Protein AF-A0A2D7MRM9-F1 (afdb_monomer)

Secondary structure (DSSP, 8-state):
-PPP---HHHHHHHHHTT--HHHHHHHHT--HHHHHHHHHHHHHTT---------S---------------------------SEEEEETTEEEEESS--SEEEE-SS-EEEE-

Foldseek 3Di:
DDDDPDPLVVLLVCVQVVDDLVVSCVVRVHDSVVSVVSVVVCVVVVVDDPPPPPPDPPPDDDDDDDDDDDDDDDDDDDPCLPQPDWDADPNDIDGHSDDWPDWDDDPPDTDTHD

Radius of gyration: 24.0 Å; Cα contacts (8 Å, |Δi|>4): 75; chains: 1; bounding box: 58×42×47 Å

Solvent-accessible surface area (backbone atoms only — not comparable to full-atom values): 7792 Å² total; per-residue (Å²): 135,84,81,79,86,69,67,64,66,63,58,48,53,45,54,74,73,65,56,50,53,64,58,52,16,65,76,66,75,45,57,47,67,58,48,49,53,50,52,54,52,37,44,75,69,64,78,47,80,76,78,75,78,74,88,56,87,74,81,76,74,89,68,92,77,82,87,79,88,87,84,90,84,90,78,85,90,67,84,77,74,75,52,76,36,77,45,77,56,98,85,46,81,47,73,29,78,62,79,60,74,44,81,46,80,57,97,91,48,77,49,75,41,110

pLDDT: mean 73.48, std 18.52, range [37.47, 95.06]

Structure (mmCIF, N/CA/C/O backbone):
data_AF-A0A2D7MRM9-F1
#
_entry.id   AF-A0A2D7MRM9-F1
#
loop_
_atom_site.group_PDB
_atom_site.id
_atom_site.type_symbol
_atom_site.label_atom_id
_atom_site.label_alt_id
_atom_site.label_comp_id
_atom_site.label_asym_id
_atom_site.label_entity_id
_atom_site.label_seq_id
_atom_site.pdbx_PDB_ins_code
_atom_site.Cartn_x
_atom_site.Cartn_y
_atom_site.Cartn_z
_atom_site.occupancy
_atom_site.B_iso_or_equiv
_atom_site.auth_seq_id
_atom_site.auth_comp_id
_atom_site.auth_asym_id
_atom_site.auth_atom_id
_atom_site.pdbx_PDB_model_num
ATOM 1 N N . MET A 1 1 ? 29.046 -14.396 -20.356 1.00 40.06 1 MET A N 1
ATOM 2 C CA . MET A 1 1 ? 27.753 -13.818 -20.796 1.00 40.06 1 MET A CA 1
ATOM 3 C C . MET A 1 1 ? 27.889 -12.305 -20.908 1.00 40.06 1 MET A C 1
ATOM 5 O O . MET A 1 1 ? 28.136 -11.655 -19.899 1.00 40.06 1 MET A O 1
ATOM 9 N N . GLY A 1 2 ? 27.786 -11.749 -22.119 1.00 51.91 2 GLY A N 1
ATOM 10 C CA . GLY A 1 2 ? 27.841 -10.300 -22.341 1.00 51.91 2 GLY A CA 1
ATOM 11 C C . GLY A 1 2 ? 26.571 -9.6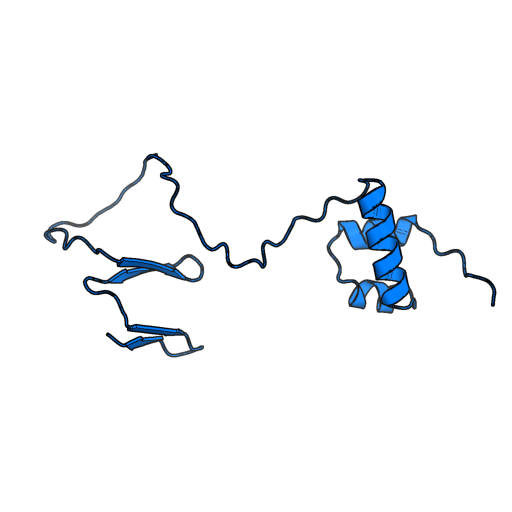09 -21.840 1.00 51.91 2 GLY A C 1
ATOM 12 O O . GLY A 1 2 ? 25.462 -10.086 -22.083 1.00 51.91 2 GLY A O 1
ATOM 13 N N . ARG A 1 3 ? 26.717 -8.495 -21.116 1.00 51.53 3 ARG A N 1
ATOM 14 C CA . ARG A 1 3 ? 25.574 -7.683 -20.678 1.00 51.53 3 ARG A CA 1
ATOM 15 C C . ARG A 1 3 ? 25.003 -6.958 -21.895 1.00 51.53 3 ARG A C 1
ATOM 17 O O . ARG A 1 3 ? 25.694 -6.134 -22.485 1.00 51.53 3 ARG A O 1
ATOM 24 N N . LYS A 1 4 ? 23.750 -7.245 -22.265 1.00 57.59 4 LYS A N 1
ATOM 25 C CA . LYS A 1 4 ? 23.033 -6.450 -23.272 1.00 57.59 4 LYS A CA 1
ATOM 26 C C . LYS A 1 4 ? 22.958 -5.004 -22.773 1.00 57.59 4 LYS A C 1
ATOM 28 O O . LYS A 1 4 ? 22.449 -4.759 -21.679 1.00 57.59 4 LYS A O 1
ATOM 33 N N . ALA A 1 5 ? 23.493 -4.068 -23.553 1.00 57.06 5 ALA A N 1
ATOM 34 C CA . ALA A 1 5 ? 23.395 -2.645 -23.269 1.00 57.06 5 ALA A CA 1
ATOM 35 C C . ALA A 1 5 ? 21.936 -2.219 -23.465 1.00 57.06 5 ALA A C 1
ATOM 37 O O . ALA A 1 5 ? 21.454 -2.053 -24.582 1.00 57.06 5 ALA A O 1
ATOM 38 N N . ILE A 1 6 ? 21.201 -2.124 -22.363 1.00 62.88 6 ILE A N 1
ATOM 39 C CA . ILE A 1 6 ? 19.827 -1.635 -22.376 1.00 62.88 6 ILE A CA 1
ATOM 40 C C . ILE A 1 6 ? 19.889 -0.116 -22.538 1.00 62.88 6 ILE A C 1
ATOM 42 O O . ILE A 1 6 ? 20.675 0.554 -21.867 1.00 62.88 6 ILE A O 1
ATOM 46 N N . SER A 1 7 ? 19.045 0.434 -23.413 1.00 68.25 7 SER A N 1
ATOM 47 C CA . SER A 1 7 ? 18.858 1.881 -23.525 1.00 68.25 7 SER A CA 1
ATOM 48 C C . SER A 1 7 ? 18.345 2.432 -22.189 1.00 68.25 7 SER A C 1
ATOM 50 O O . SER A 1 7 ? 17.162 2.321 -21.853 1.00 68.25 7 SER A O 1
ATOM 52 N N . ASN A 1 8 ? 19.258 3.022 -21.412 1.00 68.38 8 ASN A N 1
ATOM 53 C CA . ASN A 1 8 ? 18.984 3.611 -20.098 1.00 68.38 8 ASN A CA 1
ATOM 54 C C . ASN A 1 8 ? 17.862 4.665 -20.156 1.00 68.38 8 ASN A C 1
ATOM 56 O O . ASN A 1 8 ? 17.148 4.865 -19.175 1.00 68.38 8 ASN A O 1
ATOM 60 N N . TYR A 1 9 ? 17.685 5.306 -21.316 1.00 73.31 9 TYR A N 1
ATOM 61 C CA . TYR A 1 9 ? 16.679 6.338 -21.547 1.00 73.31 9 TYR A CA 1
ATOM 62 C C . TYR A 1 9 ? 15.247 5.797 -21.431 1.00 73.31 9 TYR A C 1
ATOM 64 O O . TYR A 1 9 ? 14.427 6.361 -20.709 1.00 73.31 9 TYR A O 1
ATOM 72 N N . LYS A 1 10 ? 14.962 4.649 -22.063 1.00 81.00 10 LYS A N 1
ATOM 73 C CA . LYS A 1 10 ? 13.616 4.051 -22.058 1.00 81.00 10 LYS A CA 1
ATOM 74 C C . LYS A 1 10 ? 13.223 3.551 -20.667 1.00 81.00 10 LYS A C 1
ATOM 76 O O . LYS A 1 10 ? 12.087 3.722 -20.241 1.00 81.00 10 LYS A O 1
ATOM 81 N N . LEU A 1 11 ? 14.181 2.985 -19.932 1.00 81.75 11 LEU A N 1
ATOM 82 C CA . LEU A 1 11 ? 13.969 2.537 -18.556 1.00 81.75 11 LEU A CA 1
ATOM 83 C C . LEU A 1 11 ? 13.676 3.711 -17.610 1.00 81.75 11 LEU A C 1
ATOM 85 O O . LEU A 1 11 ? 12.800 3.614 -16.753 1.00 81.75 11 LEU A O 1
ATOM 89 N N . LYS A 1 12 ? 14.398 4.825 -17.780 1.00 81.00 12 LYS A N 1
ATOM 90 C CA . LYS A 1 12 ? 14.200 6.043 -16.991 1.00 81.00 12 LYS A CA 1
ATOM 91 C C . LYS A 1 12 ? 12.804 6.630 -17.207 1.00 81.00 12 LYS A C 1
ATOM 93 O O . LYS A 1 12 ? 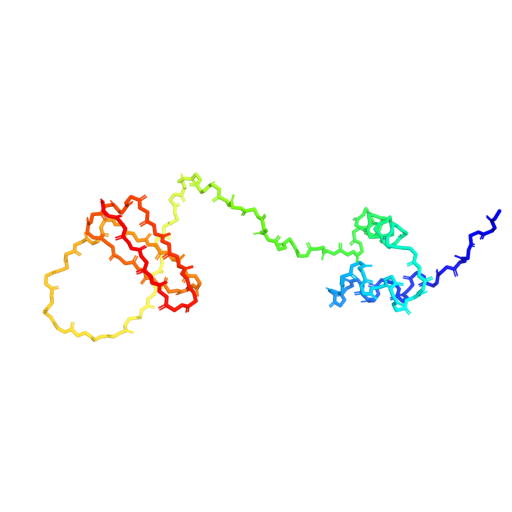12.141 6.906 -16.214 1.00 81.00 12 LYS A O 1
ATOM 98 N N . ALA A 1 13 ? 12.348 6.730 -18.459 1.00 84.62 13 ALA A N 1
ATOM 99 C CA . ALA A 1 13 ? 11.010 7.226 -18.797 1.00 84.62 13 ALA A CA 1
ATOM 100 C C . ALA A 1 13 ? 9.895 6.410 -18.114 1.00 84.62 13 ALA A C 1
ATOM 102 O O . ALA A 1 13 ? 9.039 6.965 -17.427 1.00 84.62 13 ALA A O 1
ATOM 103 N N . LEU A 1 14 ? 9.970 5.077 -18.193 1.00 85.12 14 LEU A N 1
ATOM 104 C CA . LEU A 1 14 ? 8.981 4.190 -17.568 1.00 85.12 14 LEU A CA 1
ATOM 105 C C . LEU A 1 14 ? 8.983 4.287 -16.030 1.00 85.12 14 LEU A C 1
ATOM 107 O O . LEU A 1 14 ? 7.937 4.158 -15.396 1.00 85.12 14 LEU A O 1
ATOM 111 N N . LEU A 1 15 ? 10.149 4.526 -15.418 1.00 84.38 15 LEU A N 1
ATOM 112 C CA . LEU A 1 15 ? 10.264 4.737 -13.972 1.00 84.38 15 LEU A CA 1
ATOM 113 C C . LEU A 1 15 ? 9.696 6.092 -13.531 1.00 84.38 15 LEU A C 1
ATOM 115 O O . LEU A 1 15 ? 9.119 6.170 -12.447 1.00 84.38 15 LEU A O 1
ATOM 119 N N . THR A 1 16 ? 9.847 7.143 -14.342 1.00 83.44 16 THR A N 1
ATOM 120 C CA . THR A 1 16 ? 9.241 8.460 -14.078 1.00 83.44 16 THR A CA 1
ATOM 121 C C . THR A 1 16 ? 7.729 8.460 -14.288 1.00 83.44 16 THR A C 1
ATOM 123 O O . THR A 1 16 ? 7.026 9.121 -13.533 1.00 83.44 16 THR A O 1
ATOM 126 N N . GLU A 1 17 ? 7.220 7.656 -15.227 1.00 84.31 17 GLU A N 1
ATOM 127 C CA . GLU A 1 17 ? 5.780 7.408 -15.432 1.00 84.31 17 GLU A CA 1
ATOM 128 C C . GLU A 1 17 ? 5.120 6.655 -14.260 1.00 84.31 17 GLU A C 1
ATOM 130 O O . GLU A 1 17 ? 3.899 6.535 -14.207 1.00 84.31 17 GLU A O 1
ATOM 135 N N . GLY A 1 18 ? 5.905 6.134 -13.309 1.00 82.44 18 GLY A N 1
ATOM 136 C CA . GLY A 1 18 ? 5.392 5.454 -12.119 1.00 82.44 18 GLY A CA 1
ATOM 137 C C . GLY A 1 18 ? 5.057 3.972 -12.312 1.00 82.44 18 GLY A C 1
ATOM 138 O O . GLY A 1 18 ? 4.453 3.378 -11.417 1.00 82.44 18 GLY A O 1
ATOM 139 N N . LYS A 1 19 ? 5.473 3.356 -13.428 1.00 85.50 19 LYS A N 1
ATOM 140 C CA . LYS A 1 19 ? 5.259 1.923 -13.687 1.00 85.50 19 LYS A CA 1
ATOM 141 C C . LYS A 1 19 ? 5.997 1.045 -12.685 1.00 85.50 19 LYS A C 1
ATOM 143 O O . LYS A 1 19 ? 7.075 1.384 -12.181 1.00 85.50 19 LYS A O 1
ATOM 148 N N . THR A 1 20 ? 5.418 -0.114 -12.389 1.00 86.31 20 THR A N 1
ATOM 149 C CA . THR A 1 20 ? 6.008 -1.043 -11.423 1.00 86.31 20 THR A CA 1
ATOM 150 C C . THR A 1 20 ? 7.212 -1.771 -12.019 1.00 86.31 20 THR A C 1
ATOM 152 O O . THR A 1 20 ? 7.307 -2.001 -13.224 1.00 86.31 20 THR A O 1
ATOM 155 N N . SER A 1 21 ? 8.149 -2.208 -11.169 1.00 84.25 21 SER A N 1
ATOM 156 C CA . SER A 1 21 ? 9.321 -2.972 -11.629 1.00 84.25 21 SER A CA 1
ATOM 157 C C . SER A 1 21 ? 8.941 -4.252 -12.386 1.00 84.25 21 SER A C 1
ATOM 159 O O . SER A 1 21 ? 9.725 -4.724 -13.205 1.00 84.25 21 SER A O 1
ATOM 161 N N . LYS A 1 22 ? 7.752 -4.810 -12.113 1.00 86.69 22 LYS A N 1
ATOM 162 C CA . LYS A 1 22 ? 7.215 -5.995 -12.790 1.00 86.69 22 LYS A CA 1
ATOM 163 C C . LYS A 1 22 ? 6.741 -5.660 -14.207 1.00 86.69 22 LYS A C 1
ATOM 165 O O . LYS A 1 22 ? 7.120 -6.360 -15.134 1.00 86.69 22 LYS A O 1
ATOM 170 N N . GLU A 1 23 ? 5.997 -4.571 -14.380 1.00 87.06 23 GLU A N 1
ATOM 171 C CA . GLU A 1 23 ? 5.547 -4.08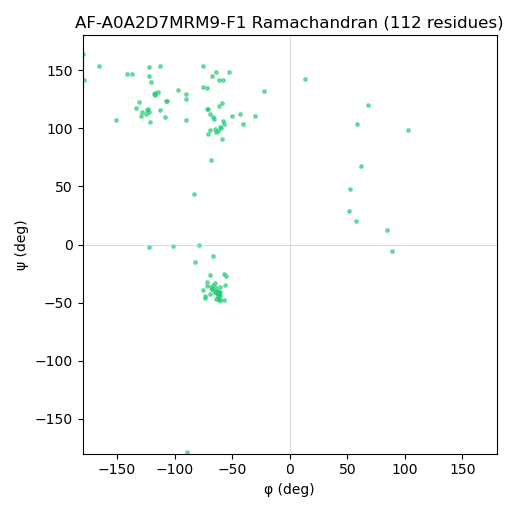9 -15.699 1.00 87.06 23 GLU A CA 1
ATOM 172 C C . GLU A 1 23 ? 6.717 -3.688 -16.600 1.00 87.06 23 GLU A C 1
ATOM 174 O O . GLU A 1 23 ? 6.735 -3.964 -17.795 1.00 87.06 23 GLU A O 1
ATOM 179 N N . ILE A 1 24 ? 7.731 -3.041 -16.029 1.00 87.19 24 ILE A N 1
ATOM 180 C CA . ILE A 1 24 ? 8.913 -2.624 -16.787 1.00 87.19 24 ILE A CA 1
ATOM 181 C C . ILE A 1 24 ? 9.722 -3.846 -17.242 1.00 87.19 24 ILE A C 1
ATOM 183 O O . ILE A 1 24 ? 10.234 -3.873 -18.362 1.00 87.19 24 ILE A O 1
ATOM 187 N N . ALA A 1 25 ? 9.820 -4.863 -16.384 1.00 87.19 25 ALA A N 1
ATOM 188 C CA . ALA A 1 25 ? 10.493 -6.116 -16.696 1.00 87.19 25 ALA A CA 1
ATOM 189 C C . ALA A 1 25 ? 9.818 -6.858 -17.859 1.00 87.19 25 ALA A C 1
ATOM 191 O O . ALA A 1 25 ? 10.518 -7.324 -18.760 1.00 87.19 25 ALA A O 1
ATOM 192 N N . THR A 1 26 ? 8.481 -6.914 -17.882 1.00 87.44 26 THR A N 1
ATOM 193 C CA . THR A 1 26 ? 7.728 -7.550 -18.976 1.00 87.44 26 THR A CA 1
ATOM 194 C C . THR A 1 26 ? 7.823 -6.753 -20.276 1.00 87.44 26 THR A C 1
ATOM 196 O O . THR A 1 26 ? 8.066 -7.336 -21.325 1.00 87.44 26 THR A O 1
ATOM 199 N N . LEU A 1 27 ? 7.718 -5.421 -20.221 1.00 87.06 27 LEU A N 1
ATOM 200 C CA . LEU A 1 27 ? 7.796 -4.551 -21.404 1.00 87.06 27 LEU A CA 1
ATOM 201 C C . LEU A 1 27 ? 9.156 -4.592 -22.107 1.00 87.06 2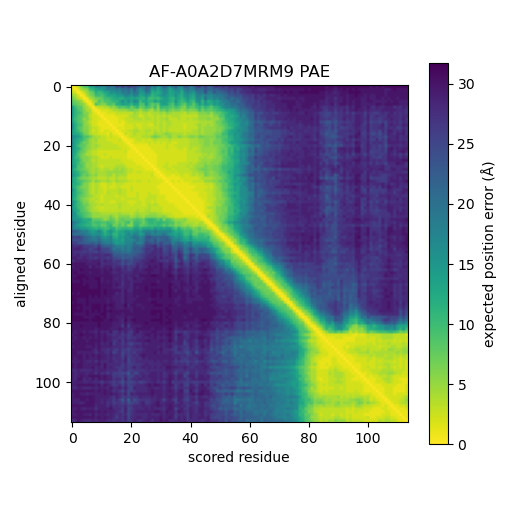7 LEU A C 1
ATOM 203 O O . LEU A 1 27 ? 9.232 -4.474 -23.329 1.00 87.06 27 LEU A O 1
ATOM 207 N N . LEU A 1 28 ? 10.238 -4.690 -21.336 1.00 84.38 28 LEU A N 1
ATOM 208 C CA . LEU A 1 28 ? 11.597 -4.641 -21.872 1.00 84.38 28 LEU A CA 1
ATOM 209 C C . LEU A 1 28 ? 12.247 -6.024 -21.999 1.00 84.38 28 LEU A C 1
ATOM 211 O O . LEU A 1 28 ? 13.376 -6.099 -22.477 1.00 84.38 28 LEU A O 1
ATOM 215 N N . ASN A 1 29 ? 11.554 -7.099 -21.602 1.00 85.81 29 ASN A N 1
ATOM 216 C CA . ASN A 1 29 ? 12.089 -8.463 -21.526 1.00 85.81 29 ASN A CA 1
ATOM 217 C C . ASN A 1 29 ? 13.397 -8.539 -20.714 1.00 85.81 29 ASN A C 1
ATOM 219 O O . ASN A 1 29 ? 14.398 -9.117 -21.142 1.00 85.81 29 ASN A O 1
ATOM 223 N N . ILE A 1 30 ? 13.402 -7.913 -19.535 1.00 85.56 30 ILE A N 1
ATOM 224 C CA . ILE A 1 30 ? 14.556 -7.837 -18.628 1.00 85.56 30 ILE A CA 1
ATOM 225 C C . ILE A 1 30 ? 14.165 -8.424 -17.270 1.00 85.56 30 ILE A C 1
ATOM 227 O O . ILE A 1 30 ? 13.006 -8.373 -16.871 1.00 85.56 30 ILE A O 1
ATOM 231 N N . SER A 1 31 ? 15.135 -8.948 -16.515 1.00 87.44 31 SER A N 1
ATOM 232 C CA . SER A 1 31 ? 14.870 -9.410 -15.151 1.00 87.44 31 SER A CA 1
ATOM 233 C C . SER A 1 31 ? 14.389 -8.272 -14.237 1.00 87.44 31 SER A C 1
ATOM 235 O O . SER A 1 31 ? 14.907 -7.150 -14.261 1.00 87.44 31 SER A O 1
ATOM 237 N N . THR A 1 32 ? 13.438 -8.580 -13.357 1.00 87.69 32 THR A N 1
ATOM 238 C CA . THR A 1 32 ? 12.956 -7.653 -12.319 1.00 87.69 32 THR A CA 1
ATOM 239 C C . THR A 1 32 ? 14.095 -7.154 -11.423 1.00 87.69 32 THR A C 1
ATOM 241 O O . THR A 1 32 ? 14.119 -5.982 -11.040 1.00 87.69 32 THR A O 1
ATOM 244 N N . GLY A 1 33 ? 15.083 -8.012 -11.147 1.00 87.31 33 GLY A N 1
ATOM 245 C CA . GLY A 1 33 ? 16.291 -7.668 -10.396 1.00 87.31 33 GLY A CA 1
ATOM 246 C C . GLY A 1 33 ? 17.141 -6.605 -11.094 1.00 87.31 33 GLY A C 1
ATOM 247 O O . GLY A 1 33 ? 17.580 -5.648 -10.458 1.00 87.31 33 GLY A O 1
ATOM 248 N N . SER A 1 34 ? 17.308 -6.699 -12.416 1.00 86.19 34 SER A N 1
ATOM 249 C CA . SER A 1 34 ? 18.008 -5.670 -13.192 1.00 86.19 34 SER A CA 1
ATOM 250 C C . SER A 1 34 ? 17.279 -4.326 -13.121 1.00 86.19 34 SER A C 1
ATOM 252 O O . SER A 1 34 ? 17.923 -3.308 -12.873 1.00 86.19 34 SER A O 1
ATOM 254 N N . VAL A 1 35 ? 15.947 -4.309 -13.253 1.00 88.00 35 VAL A N 1
ATOM 255 C CA . VAL A 1 35 ? 15.141 -3.079 -13.111 1.00 88.00 35 VAL A CA 1
ATOM 256 C C . VAL A 1 35 ? 15.302 -2.470 -11.712 1.00 88.00 35 VAL A C 1
ATOM 258 O O . VAL A 1 35 ? 15.469 -1.257 -11.577 1.00 88.00 35 VAL A O 1
ATOM 261 N N . SER A 1 36 ? 15.321 -3.304 -10.666 1.00 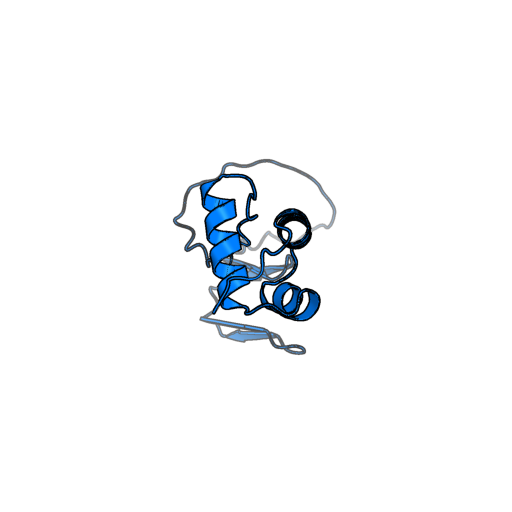87.50 36 SER A N 1
ATOM 262 C CA . SER A 1 36 ? 15.548 -2.868 -9.281 1.00 87.50 36 SER A CA 1
ATOM 263 C C . SER A 1 36 ? 16.925 -2.220 -9.088 1.00 87.50 36 SER A C 1
ATOM 265 O O . SER A 1 36 ? 17.023 -1.111 -8.554 1.00 87.50 36 SER A O 1
ATOM 267 N N . ASN A 1 37 ? 17.980 -2.860 -9.599 1.00 88.75 37 ASN A N 1
ATOM 268 C CA . ASN A 1 37 ? 19.349 -2.343 -9.534 1.00 88.75 37 ASN A CA 1
ATOM 269 C C . ASN A 1 37 ? 19.481 -0.999 -10.261 1.00 88.75 37 ASN A C 1
ATOM 271 O O . ASN A 1 37 ? 20.079 -0.058 -9.739 1.00 88.75 37 ASN A O 1
ATOM 275 N N . TYR A 1 38 ? 18.860 -0.872 -11.434 1.00 86.88 38 TYR A N 1
ATOM 276 C CA . TYR A 1 38 ? 18.826 0.387 -12.174 1.00 86.88 38 TYR A CA 1
ATOM 277 C C . TYR A 1 38 ? 18.058 1.488 -11.443 1.00 86.88 38 TYR A C 1
ATOM 279 O O . TYR A 1 38 ? 18.507 2.632 -11.395 1.00 86.88 38 TYR A O 1
ATOM 287 N N . ARG A 1 39 ? 16.926 1.159 -10.819 1.00 85.38 39 ARG A N 1
ATOM 288 C CA . ARG A 1 39 ? 16.178 2.111 -9.993 1.00 85.38 39 ARG A CA 1
ATOM 289 C C . ARG A 1 39 ? 17.017 2.599 -8.809 1.00 85.38 39 ARG A C 1
ATOM 291 O O . ARG A 1 39 ? 16.994 3.787 -8.499 1.00 85.38 39 ARG A O 1
ATOM 298 N N . ALA A 1 40 ? 17.775 1.717 -8.157 1.00 86.44 40 ALA A N 1
ATOM 299 C CA . ALA A 1 40 ? 18.703 2.102 -7.093 1.00 86.44 40 ALA A CA 1
ATOM 300 C C . ALA A 1 40 ? 19.823 3.023 -7.614 1.00 86.44 40 ALA A C 1
ATOM 302 O O . ALA A 1 40 ? 20.129 4.041 -6.990 1.00 86.44 40 ALA A O 1
ATOM 303 N N . TYR A 1 41 ? 20.376 2.719 -8.790 1.00 86.00 41 TYR A N 1
ATOM 304 C CA . TYR A 1 41 ? 21.384 3.547 -9.453 1.00 86.00 41 TYR A CA 1
ATOM 305 C C . TYR A 1 41 ? 20.870 4.960 -9.780 1.00 86.00 41 TYR A C 1
ATOM 307 O O . TYR A 1 41 ? 21.518 5.950 -9.438 1.00 86.00 41 TYR A O 1
ATOM 315 N N . LEU A 1 42 ? 19.676 5.074 -10.369 1.00 84.25 42 LEU A N 1
ATOM 316 C CA . LEU A 1 42 ? 19.064 6.363 -10.715 1.00 84.25 42 LEU A CA 1
ATOM 317 C C . LEU A 1 42 ? 18.687 7.187 -9.472 1.00 84.25 42 LEU A C 1
ATOM 319 O O . LEU A 1 42 ? 18.846 8.407 -9.472 1.00 84.25 42 LEU A O 1
ATOM 323 N N . LYS A 1 43 ? 18.259 6.531 -8.381 1.00 83.12 43 LYS A N 1
ATOM 324 C CA . LYS A 1 43 ? 18.056 7.188 -7.076 1.00 83.12 43 LYS A CA 1
ATOM 325 C C . LYS A 1 43 ? 19.349 7.789 -6.533 1.00 83.12 43 LYS A C 1
ATOM 327 O O . LYS A 1 43 ? 19.339 8.926 -6.073 1.00 83.12 43 LYS A O 1
ATOM 332 N N . LYS A 1 44 ? 20.465 7.050 -6.607 1.00 84.31 44 LYS A N 1
ATOM 333 C CA . LYS A 1 44 ? 21.784 7.534 -6.163 1.00 84.31 44 LYS A CA 1
ATOM 334 C C . LYS A 1 44 ? 22.218 8.778 -6.943 1.00 84.31 44 LYS A C 1
ATOM 336 O O . LYS A 1 44 ? 22.787 9.691 -6.357 1.00 84.31 44 LYS A O 1
ATOM 341 N N . LYS A 1 45 ? 21.899 8.837 -8.238 1.00 82.81 45 LYS A N 1
ATOM 342 C CA . LYS A 1 45 ? 22.156 9.997 -9.104 1.00 82.81 45 LYS A CA 1
ATOM 343 C C . LYS A 1 45 ? 21.162 11.156 -8.949 1.00 82.81 45 LYS A C 1
ATOM 345 O O . LYS A 1 45 ? 21.322 12.163 -9.624 1.00 82.81 45 LYS A O 1
ATOM 350 N N . ARG A 1 46 ? 20.153 11.038 -8.074 1.00 75.81 46 ARG A N 1
ATOM 351 C CA . ARG A 1 46 ? 19.065 12.023 -7.889 1.00 75.81 46 ARG A CA 1
ATOM 352 C C . ARG A 1 46 ? 18.263 12.325 -9.166 1.00 75.81 46 ARG A C 1
ATOM 354 O O . ARG A 1 46 ? 17.567 13.327 -9.232 1.00 75.81 46 ARG A O 1
ATOM 361 N N . GLU A 1 47 ? 18.314 11.437 -10.158 1.00 74.31 47 GLU A N 1
ATOM 362 C CA . GLU A 1 47 ? 17.612 11.604 -11.439 1.00 74.31 47 GLU A CA 1
ATOM 363 C C . GLU A 1 47 ? 16.142 11.176 -11.381 1.00 74.31 47 GLU A C 1
ATOM 365 O O . GLU A 1 47 ? 15.371 11.484 -12.287 1.00 74.31 47 GLU A O 1
ATOM 370 N N . ILE A 1 48 ? 15.763 10.440 -10.335 1.00 69.56 48 ILE A N 1
ATOM 371 C CA . ILE A 1 48 ? 14.381 10.068 -10.050 1.00 69.56 48 ILE A CA 1
ATOM 372 C C . ILE A 1 48 ? 14.070 10.386 -8.591 1.00 69.56 48 ILE A C 1
ATOM 374 O O . ILE A 1 48 ? 14.715 9.883 -7.666 1.00 69.56 48 ILE A O 1
ATOM 378 N N . THR A 1 49 ? 13.051 11.206 -8.371 1.00 64.06 49 THR A N 1
ATOM 379 C CA . THR A 1 49 ? 12.443 11.387 -7.059 1.00 64.06 49 THR A CA 1
ATOM 380 C C . THR A 1 49 ? 11.328 10.362 -6.948 1.00 64.06 49 THR A C 1
ATOM 382 O O . THR A 1 49 ? 10.291 10.443 -7.597 1.00 64.06 49 THR A O 1
ATOM 385 N N . THR A 1 50 ? 11.531 9.321 -6.144 1.00 61.12 50 THR A N 1
ATOM 386 C CA . THR A 1 50 ? 10.377 8.509 -5.766 1.00 61.12 50 THR A CA 1
ATOM 387 C C . THR A 1 50 ? 9.523 9.362 -4.849 1.00 61.12 50 THR A C 1
ATOM 389 O O . THR A 1 50 ? 9.959 9.615 -3.723 1.00 61.12 50 THR A O 1
ATOM 392 N N . LEU A 1 51 ? 8.324 9.764 -5.294 1.00 54.62 51 LEU A N 1
ATOM 393 C CA . LEU A 1 51 ? 7.257 10.098 -4.356 1.00 54.62 51 LEU A CA 1
ATOM 394 C C . LEU A 1 51 ? 7.190 8.915 -3.392 1.00 54.62 51 LEU A C 1
ATOM 396 O O . LEU A 1 51 ? 6.886 7.785 -3.790 1.00 54.62 51 LEU A O 1
ATOM 400 N N . LYS A 1 52 ? 7.586 9.136 -2.137 1.00 53.19 52 LYS A N 1
ATOM 401 C CA . LYS A 1 52 ? 7.341 8.157 -1.089 1.00 53.19 52 LYS A CA 1
ATOM 402 C C . LYS A 1 52 ? 5.822 8.066 -1.004 1.00 53.19 52 LYS A C 1
ATOM 404 O O . LYS A 1 52 ? 5.211 8.902 -0.355 1.00 53.19 52 LYS A O 1
ATOM 409 N N . LYS A 1 53 ? 5.210 7.064 -1.646 1.00 51.12 53 LYS A N 1
ATOM 410 C CA . LYS A 1 53 ? 3.938 6.544 -1.149 1.00 51.12 53 LYS A CA 1
ATOM 411 C C . LYS A 1 53 ? 4.246 6.120 0.276 1.00 51.12 53 LYS A C 1
ATOM 413 O O . LYS A 1 53 ? 4.999 5.169 0.498 1.00 51.12 53 LYS A O 1
ATOM 418 N N . THR A 1 54 ? 3.813 6.935 1.224 1.00 45.78 54 THR A N 1
ATOM 419 C CA . THR A 1 54 ? 3.959 6.717 2.654 1.00 45.78 54 THR A CA 1
ATOM 420 C C . THR A 1 54 ? 3.084 5.532 3.038 1.00 45.78 54 THR A C 1
ATOM 422 O O . THR A 1 54 ? 2.067 5.685 3.690 1.00 45.78 54 THR A O 1
ATOM 425 N N . ASN A 1 55 ? 3.502 4.323 2.666 1.00 49.84 55 ASN A N 1
ATOM 426 C CA . ASN A 1 55 ? 2.991 3.083 3.246 1.00 49.84 55 ASN A CA 1
ATOM 427 C C . ASN A 1 55 ? 3.751 2.793 4.550 1.00 49.84 55 ASN A C 1
ATOM 429 O O . ASN A 1 55 ? 4.226 1.684 4.782 1.00 49.84 55 ASN A O 1
ATOM 433 N N . LYS A 1 56 ? 3.950 3.826 5.373 1.00 45.25 56 LYS A N 1
ATOM 434 C CA . LYS A 1 56 ? 4.267 3.662 6.787 1.00 45.25 56 LYS A CA 1
ATOM 435 C C . LYS A 1 56 ? 2.999 4.068 7.528 1.00 45.25 56 LYS A C 1
ATOM 437 O O . LYS A 1 56 ? 2.594 5.213 7.335 1.00 45.25 56 LYS A O 1
ATOM 442 N N . PRO A 1 57 ? 2.403 3.214 8.376 1.00 45.84 57 PRO A N 1
ATOM 443 C CA . PRO A 1 57 ? 1.562 3.738 9.437 1.00 45.84 57 PRO A CA 1
ATOM 444 C C . PRO A 1 57 ? 2.455 4.679 10.252 1.00 45.84 57 PRO A C 1
ATOM 446 O O . PRO A 1 57 ? 3.416 4.253 10.895 1.00 45.84 57 PRO A O 1
ATOM 449 N N . GLN A 1 58 ? 2.242 5.986 10.109 1.00 42.31 58 GLN A N 1
ATOM 450 C CA . GLN A 1 58 ? 2.836 6.950 11.016 1.00 42.31 58 GLN A CA 1
ATOM 451 C C . GLN A 1 58 ? 2.179 6.689 12.365 1.00 42.31 58 GLN A C 1
ATOM 453 O O . GLN A 1 58 ? 0.995 6.952 12.542 1.00 42.31 58 GLN A O 1
ATOM 458 N N . ASN A 1 59 ? 2.947 6.148 13.306 1.00 46.44 59 ASN A N 1
ATOM 459 C CA . ASN A 1 59 ? 2.651 6.359 14.711 1.00 46.44 59 ASN A CA 1
ATOM 460 C C . ASN A 1 59 ? 2.820 7.870 14.920 1.00 46.44 59 ASN A C 1
ATOM 462 O O . ASN A 1 59 ? 3.947 8.372 14.954 1.00 46.44 59 ASN A O 1
ATOM 466 N N . ILE A 1 60 ? 1.708 8.605 14.876 1.00 49.25 60 ILE A N 1
ATOM 467 C CA . ILE A 1 60 ? 1.678 10.049 15.087 1.00 49.25 60 ILE A CA 1
ATOM 468 C C . ILE A 1 60 ? 1.959 10.244 16.575 1.00 49.25 60 ILE A C 1
ATOM 470 O O . ILE A 1 60 ? 1.070 10.132 17.408 1.00 49.25 60 ILE A O 1
ATOM 474 N N . SER A 1 61 ? 3.229 10.476 16.907 1.00 48.69 61 SER A N 1
ATOM 475 C CA . SER A 1 61 ? 3.580 11.166 18.142 1.00 48.69 61 SER A CA 1
ATOM 476 C C . SER A 1 61 ? 2.956 12.553 18.055 1.00 48.69 61 SER A C 1
ATOM 478 O O . SER A 1 61 ? 3.227 13.308 17.119 1.00 48.69 61 SER A O 1
ATOM 480 N N . GLU A 1 62 ? 2.076 12.813 19.013 1.00 51.94 62 GLU A N 1
ATOM 481 C CA . GLU A 1 62 ? 1.412 14.074 19.306 1.00 51.94 62 GLU A CA 1
ATOM 482 C C . GLU A 1 62 ? 2.390 15.244 19.155 1.00 51.94 62 GLU A C 1
ATOM 484 O O . GLU A 1 62 ? 3.250 15.488 19.999 1.00 51.94 62 GLU A O 1
ATOM 489 N N . LYS A 1 63 ? 2.274 15.979 18.052 1.00 46.84 63 LYS A N 1
ATOM 490 C CA . LYS A 1 63 ? 2.724 17.363 18.003 1.00 46.84 63 LYS A CA 1
ATOM 491 C C . LYS A 1 63 ? 1.588 18.195 17.457 1.00 46.84 63 LYS A C 1
ATOM 493 O O . LYS A 1 63 ? 1.207 18.070 16.298 1.00 46.84 63 LYS A O 1
ATOM 498 N N . GLU A 1 64 ? 1.055 18.985 18.376 1.00 51.41 64 GLU A N 1
ATOM 499 C CA . GLU A 1 64 ? 0.126 20.090 18.212 1.00 51.41 64 GLU A CA 1
ATOM 500 C C . GLU A 1 64 ? 0.306 20.786 16.858 1.00 51.41 64 GLU A C 1
ATOM 502 O O . GLU A 1 64 ? 1.306 21.465 16.617 1.00 51.41 64 GLU A O 1
ATOM 507 N N . ILE A 1 65 ? -0.677 20.640 15.970 1.00 47.12 65 ILE A N 1
ATOM 508 C CA . ILE A 1 65 ? -0.801 21.518 14.811 1.00 47.12 65 ILE A CA 1
ATOM 509 C C . ILE A 1 65 ? -2.007 22.406 15.065 1.00 47.12 65 ILE A C 1
ATOM 511 O O . ILE A 1 65 ? -3.154 21.969 15.112 1.00 47.12 65 ILE A O 1
ATOM 515 N N . LYS A 1 66 ? -1.661 23.668 15.297 1.00 47.69 66 LYS A N 1
ATOM 516 C CA . LYS A 1 66 ? -2.533 24.804 15.532 1.00 47.69 66 LYS A CA 1
ATOM 517 C C . LYS A 1 66 ? -3.497 25.015 14.361 1.00 47.69 66 LYS A C 1
ATOM 519 O O . LYS A 1 66 ? -3.122 24.897 13.199 1.00 47.69 66 LYS A O 1
ATOM 524 N N . ASN A 1 67 ? -4.713 25.377 14.750 1.00 52.00 67 ASN A N 1
ATOM 525 C CA . ASN A 1 67 ? -5.842 25.925 14.004 1.00 52.00 67 ASN A CA 1
ATOM 526 C C . ASN A 1 67 ? -5.519 26.636 12.679 1.00 52.00 67 ASN A C 1
ATOM 528 O O . ASN A 1 67 ? -4.763 27.604 12.678 1.00 52.00 67 ASN A O 1
ATOM 532 N N . THR A 1 68 ? -6.275 26.286 11.634 1.00 41.97 68 THR A N 1
ATOM 533 C CA . THR A 1 68 ? -6.787 27.219 10.612 1.00 41.97 68 THR A CA 1
ATOM 534 C C . THR A 1 68 ? -8.117 26.685 10.053 1.00 41.97 68 THR A C 1
ATOM 536 O O . THR A 1 68 ? -8.135 25.655 9.386 1.00 41.97 68 THR A O 1
ATOM 539 N N . THR A 1 69 ? -9.212 27.352 10.444 1.00 50.47 69 THR A N 1
ATOM 540 C CA . THR A 1 69 ? -10.357 27.856 9.638 1.00 50.47 69 THR A CA 1
ATOM 541 C C . THR A 1 69 ? -10.502 27.341 8.182 1.00 50.47 69 THR A C 1
ATOM 543 O O . THR A 1 69 ? -9.511 27.265 7.473 1.00 50.47 69 THR A O 1
ATOM 546 N N . LEU A 1 70 ? -11.679 27.069 7.586 1.00 48.06 70 LEU A N 1
ATOM 547 C CA . LEU A 1 70 ? -13.011 27.707 7.664 1.00 48.06 70 LEU A CA 1
ATOM 548 C C . LEU A 1 70 ? -14.027 26.942 6.750 1.00 48.06 70 LEU A C 1
ATOM 550 O O . LEU A 1 70 ? -13.586 26.278 5.814 1.00 48.06 70 LEU A O 1
ATOM 554 N N . LEU A 1 71 ? -15.339 27.193 6.960 1.00 41.69 71 LEU A N 1
ATOM 555 C CA . LEU A 1 71 ? -16.557 26.985 6.115 1.00 41.69 71 LEU A CA 1
ATOM 556 C C . LEU A 1 71 ? -17.436 25.759 6.471 1.00 41.69 71 LEU A C 1
ATOM 558 O O . LEU A 1 71 ? -17.037 24.624 6.245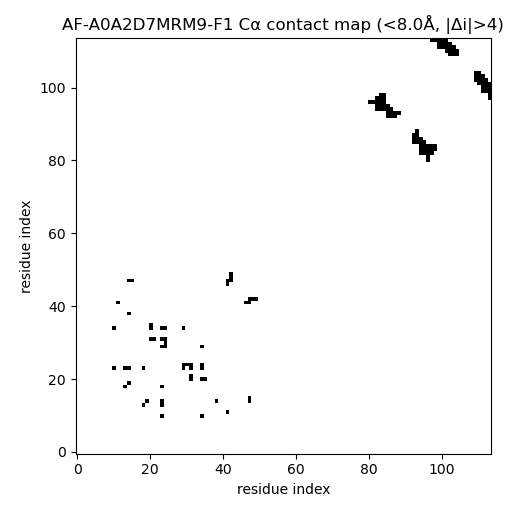 1.00 41.69 71 LEU A O 1
ATOM 562 N N . ASN A 1 72 ? -18.538 25.947 7.226 1.00 48.22 72 ASN A N 1
ATOM 563 C CA . ASN A 1 72 ? -19.917 26.342 6.813 1.00 48.22 72 ASN A CA 1
ATOM 564 C C . ASN A 1 72 ? -20.589 25.209 5.997 1.00 48.22 72 ASN A C 1
ATOM 566 O O . ASN A 1 72 ? -20.033 24.818 4.983 1.00 48.22 72 ASN A O 1
ATOM 570 N N . THR A 1 73 ? -21.720 24.598 6.372 1.00 37.47 73 THR A N 1
ATOM 571 C CA . THR A 1 73 ? -23.040 25.188 6.674 1.00 37.47 73 THR A CA 1
ATOM 572 C C . THR A 1 73 ? -23.983 24.204 7.407 1.00 37.47 73 THR A C 1
ATOM 574 O O . THR A 1 73 ? -23.891 22.992 7.233 1.00 37.47 73 THR A O 1
ATOM 577 N N . ASP A 1 74 ? -24.910 24.792 8.170 1.00 39.84 74 ASP A N 1
ATOM 578 C CA . ASP A 1 74 ? -26.295 24.388 8.475 1.00 39.84 74 ASP A CA 1
ATOM 579 C C . ASP A 1 74 ? -26.602 23.030 9.124 1.00 39.84 74 ASP A C 1
ATOM 581 O O . ASP A 1 74 ? -26.748 22.008 8.461 1.00 39.84 74 ASP A O 1
ATOM 585 N N . SER A 1 75 ? -26.907 23.046 10.425 1.00 40.50 75 SER A N 1
ATOM 586 C CA . SER A 1 75 ? -28.295 22.926 10.914 1.00 40.50 75 SER A CA 1
ATOM 587 C C . SER A 1 75 ? -28.348 23.008 12.444 1.00 40.50 75 SER A C 1
ATOM 589 O O . SER A 1 75 ? -27.469 22.549 13.169 1.00 40.50 75 SER A O 1
ATOM 591 N N . SER A 1 76 ? -29.390 23.690 12.893 1.00 46.56 76 SER A N 1
ATOM 592 C CA . SER A 1 76 ? -29.798 24.021 14.253 1.00 46.56 76 SER A CA 1
ATOM 593 C C . SER A 1 76 ? -29.893 22.835 15.220 1.00 46.56 76 SER A C 1
ATOM 595 O O . SER A 1 76 ? -30.319 21.746 14.849 1.00 46.56 76 SER A O 1
ATOM 597 N N . ASP A 1 77 ? -29.601 23.126 16.489 1.00 44.84 77 ASP A N 1
ATOM 598 C CA . ASP A 1 77 ? -30.046 22.390 17.678 1.00 44.84 77 ASP A CA 1
ATOM 599 C C . ASP A 1 77 ? -29.612 20.927 17.819 1.00 44.84 77 ASP A C 1
ATOM 601 O O . ASP A 1 77 ? -30.414 20.003 17.928 1.00 44.84 77 ASP A O 1
ATOM 605 N N . ALA A 1 78 ? -28.313 20.725 18.021 1.00 47.16 78 ALA A N 1
ATOM 606 C CA . ALA A 1 78 ? -27.859 19.659 18.902 1.00 47.16 78 ALA A CA 1
ATOM 607 C C . ALA A 1 78 ? -26.786 20.234 19.822 1.00 47.16 78 ALA A C 1
ATOM 609 O O . ALA A 1 78 ? -25.733 20.670 19.357 1.00 47.16 78 ALA A O 1
ATOM 610 N N . LYS A 1 79 ? -27.048 20.244 21.138 1.00 49.38 79 LYS A N 1
ATOM 611 C CA . LYS A 1 79 ? -26.001 20.391 22.160 1.00 49.38 79 LYS A CA 1
ATOM 612 C C . LYS A 1 79 ? -24.843 19.507 21.719 1.00 49.38 79 LYS A C 1
ATOM 614 O O . LYS A 1 79 ? -25.016 18.292 21.659 1.00 49.38 79 LYS A O 1
ATOM 619 N N . SER A 1 80 ? -23.728 20.131 21.343 1.00 53.22 80 SER A N 1
ATOM 620 C CA . SER A 1 80 ? -22.541 19.460 20.828 1.00 53.22 80 SER A CA 1
ATOM 621 C C . SER A 1 80 ? -22.053 18.478 21.884 1.00 53.22 80 SER A C 1
ATOM 623 O O . SER A 1 80 ? -21.294 18.835 22.781 1.00 53.22 80 SER A O 1
ATOM 625 N N . LEU A 1 81 ? -22.546 17.244 21.803 1.00 59.59 81 LEU A N 1
ATOM 626 C CA . LEU A 1 81 ? -21.985 16.092 22.473 1.00 59.59 81 LEU A CA 1
ATOM 627 C C . LEU A 1 81 ? -20.568 15.989 21.928 1.00 59.59 81 LEU A C 1
ATOM 629 O O . LEU A 1 81 ? -20.348 15.615 20.776 1.00 59.59 81 LEU A O 1
ATOM 633 N N . GLU A 1 82 ? -19.632 16.485 22.725 1.00 65.94 82 GLU A N 1
ATOM 634 C CA . GLU A 1 82 ? -18.242 16.649 22.351 1.00 65.94 82 GLU A CA 1
ATOM 635 C C . GLU A 1 82 ? -17.666 15.252 22.115 1.00 65.94 82 GLU A C 1
ATOM 637 O O . GLU A 1 82 ? -17.391 14.487 23.041 1.00 65.94 82 GLU A O 1
ATOM 642 N N . SER A 1 83 ? -17.588 14.858 20.845 1.00 69.31 83 SER A N 1
ATOM 643 C CA . SER A 1 83 ? -17.064 13.553 20.472 1.00 69.31 83 SER A CA 1
ATOM 644 C C . SER A 1 83 ? -15.590 13.503 20.832 1.00 69.31 83 SER A C 1
ATOM 646 O O . SER A 1 83 ? -14.770 14.139 20.170 1.00 69.31 83 SER A O 1
ATOM 648 N N . LYS A 1 84 ? -15.257 12.739 21.872 1.00 83.62 84 LYS A N 1
ATOM 649 C CA . LYS A 1 84 ? -13.880 12.602 22.360 1.00 83.62 84 LYS A CA 1
ATOM 650 C C . LYS A 1 84 ? -12.987 11.841 21.386 1.00 83.62 84 LYS A C 1
ATOM 652 O O . LYS A 1 84 ? -11.778 12.046 21.382 1.00 83.62 84 LYS A O 1
ATOM 657 N N . TYR A 1 85 ? -13.570 10.976 20.556 1.00 87.12 85 TYR A N 1
ATOM 658 C CA . TYR A 1 85 ? -12.817 10.102 19.664 1.00 87.12 85 TYR A CA 1
ATOM 659 C C . TYR A 1 85 ? -13.243 10.323 18.217 1.00 87.12 85 TYR A C 1
ATOM 661 O O . TYR A 1 85 ? -14.390 10.080 17.847 1.00 87.12 85 TYR A O 1
ATOM 669 N N . THR A 1 86 ? -12.302 10.791 17.398 1.00 90.38 86 THR A N 1
ATOM 670 C CA . THR A 1 86 ? -12.491 11.022 15.963 1.00 90.38 86 THR A CA 1
ATOM 671 C C . THR A 1 86 ? -11.549 10.122 15.177 1.00 90.38 86 THR A C 1
ATOM 673 O O . THR A 1 86 ? -10.342 10.134 15.411 1.00 90.38 86 THR A O 1
ATOM 676 N N . TYR A 1 87 ? -12.094 9.389 14.211 1.00 90.06 87 TYR A N 1
ATOM 677 C CA . TYR A 1 87 ? -11.345 8.540 13.290 1.00 90.06 87 TYR A CA 1
ATOM 678 C C . TYR A 1 87 ? -11.599 9.001 11.855 1.00 90.06 87 TYR A C 1
ATOM 680 O O . TYR A 1 87 ? -12.725 9.348 11.503 1.00 90.06 87 TYR A O 1
ATOM 688 N N . ILE A 1 88 ? -10.555 9.007 11.026 1.00 90.50 88 ILE A N 1
ATOM 689 C CA . ILE A 1 88 ? -10.654 9.319 9.596 1.00 90.50 88 ILE A CA 1
ATOM 690 C C . ILE A 1 88 ? -10.330 8.046 8.825 1.00 90.50 88 ILE A C 1
ATOM 692 O O . ILE A 1 88 ? -9.209 7.542 8.893 1.00 90.50 88 ILE A O 1
ATOM 696 N N . ILE A 1 89 ? -11.312 7.531 8.093 1.00 87.88 89 ILE A N 1
ATOM 697 C CA . ILE A 1 89 ? -11.214 6.277 7.347 1.00 87.88 89 ILE A CA 1
ATOM 698 C C . ILE A 1 89 ? -11.554 6.578 5.892 1.00 87.88 89 ILE A C 1
ATOM 700 O O . ILE A 1 89 ? -12.668 6.988 5.595 1.00 87.88 89 ILE A O 1
ATOM 704 N N . ASN A 1 90 ? -10.592 6.409 4.980 1.00 84.81 90 ASN A N 1
ATOM 705 C CA . ASN A 1 90 ? -10.763 6.690 3.545 1.00 84.81 90 ASN A CA 1
ATOM 706 C C . ASN A 1 90 ? -11.325 8.097 3.230 1.00 84.81 90 ASN A C 1
ATOM 708 O O . ASN A 1 90 ? -11.987 8.290 2.217 1.00 84.81 90 ASN A O 1
ATOM 712 N N . GLY A 1 91 ? -11.060 9.085 4.092 1.00 88.19 91 GLY A N 1
ATOM 713 C CA . GLY A 1 91 ? -11.585 10.451 3.958 1.00 88.19 91 GLY A CA 1
ATOM 714 C C . GLY A 1 91 ? -12.942 10.689 4.630 1.00 88.19 91 GLY A C 1
ATOM 715 O O . GLY A 1 91 ? -13.376 11.832 4.719 1.00 88.19 91 GLY A O 1
ATOM 716 N N . THR A 1 92 ? -13.583 9.651 5.165 1.00 88.06 92 THR A N 1
ATOM 717 C CA . THR A 1 92 ? -14.811 9.761 5.958 1.00 88.06 92 THR A CA 1
ATOM 718 C C . THR A 1 92 ? -14.476 9.933 7.439 1.00 88.06 92 THR A C 1
ATOM 720 O O . THR A 1 92 ? -13.701 9.159 8.003 1.00 88.06 92 THR A O 1
ATOM 723 N N . GLN A 1 93 ? -15.065 10.947 8.079 1.00 91.88 93 GLN A N 1
ATOM 724 C CA . GLN A 1 93 ? -14.897 11.211 9.507 1.00 91.88 93 GLN A CA 1
ATOM 725 C C . GLN A 1 93 ? -15.968 10.477 10.321 1.00 91.88 93 GLN A C 1
ATOM 727 O O . GLN A 1 93 ? -17.160 10.680 10.106 1.00 91.88 93 GLN A O 1
ATOM 732 N N . ILE A 1 94 ? -15.540 9.667 11.291 1.00 90.75 94 ILE A N 1
ATOM 733 C CA . ILE A 1 94 ? -16.414 8.957 12.229 1.00 90.75 94 ILE A CA 1
ATOM 734 C C . ILE A 1 94 ? -16.118 9.451 13.644 1.00 90.75 94 ILE A C 1
ATOM 736 O O . ILE A 1 94 ? -14.959 9.524 14.060 1.00 90.75 94 ILE A O 1
ATOM 740 N N . LYS A 1 95 ? -17.171 9.812 14.375 1.00 91.50 95 LYS A N 1
ATOM 741 C CA . LYS A 1 95 ? -17.100 10.407 15.710 1.00 91.50 95 LYS A CA 1
ATOM 742 C C . LYS A 1 95 ? -17.788 9.499 16.719 1.00 91.50 95 LYS A C 1
ATOM 744 O O . LYS A 1 95 ? -18.940 9.127 16.524 1.00 91.50 95 LYS A O 1
ATOM 749 N N . PHE A 1 96 ? -17.098 9.196 17.812 1.00 88.50 96 PHE A N 1
ATOM 750 C CA . PHE A 1 96 ? -17.624 8.384 18.904 1.00 88.50 96 PHE A CA 1
ATOM 751 C C . PHE A 1 96 ? -17.590 9.148 20.227 1.00 88.50 96 PHE A C 1
ATOM 753 O O . PHE A 1 96 ? -16.668 9.920 20.507 1.00 88.50 96 PHE A O 1
ATOM 760 N N . MET A 1 97 ? -18.606 8.901 21.058 1.00 88.44 97 MET A N 1
ATOM 761 C CA . MET A 1 97 ? -18.661 9.403 22.436 1.00 88.44 97 MET A CA 1
ATOM 762 C C . MET A 1 97 ? -17.726 8.625 23.362 1.00 88.44 97 MET A C 1
ATOM 764 O O . MET A 1 97 ? -17.074 9.204 24.229 1.00 88.44 97 MET A O 1
ATOM 768 N N . GLN A 1 98 ? -17.654 7.310 23.161 1.00 88.88 98 GLN A N 1
ATOM 769 C CA . GLN A 1 98 ? -16.818 6.386 23.921 1.00 88.88 98 GLN A CA 1
ATOM 770 C C . GLN A 1 98 ? -15.728 5.819 23.015 1.00 88.88 98 GLN A C 1
ATOM 772 O O . GLN A 1 98 ? -15.907 5.761 21.798 1.00 88.88 98 GLN A O 1
ATOM 777 N N . LYS A 1 99 ? -14.596 5.420 23.599 1.00 90.00 99 LYS A N 1
ATOM 778 C CA . LYS A 1 99 ? -13.501 4.816 22.840 1.00 90.00 99 LYS A CA 1
ATOM 779 C C . LYS A 1 99 ? -13.934 3.418 22.387 1.00 90.00 99 LYS A C 1
ATOM 781 O O . LYS A 1 99 ? -14.127 2.582 23.264 1.00 90.00 99 LYS A O 1
ATOM 786 N N . PRO A 1 100 ? -14.056 3.144 21.080 1.00 92.69 100 PRO A N 1
ATOM 787 C CA . PRO A 1 100 ? -14.337 1.791 20.625 1.00 92.69 100 PRO 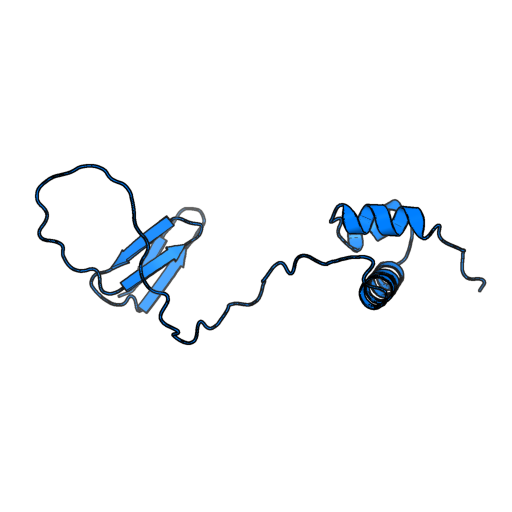A CA 1
ATOM 788 C C . PRO A 1 100 ? -13.139 0.879 20.914 1.00 92.69 100 PRO A C 1
ATOM 790 O O . PRO A 1 100 ? -11.978 1.297 20.816 1.00 92.69 100 PRO A O 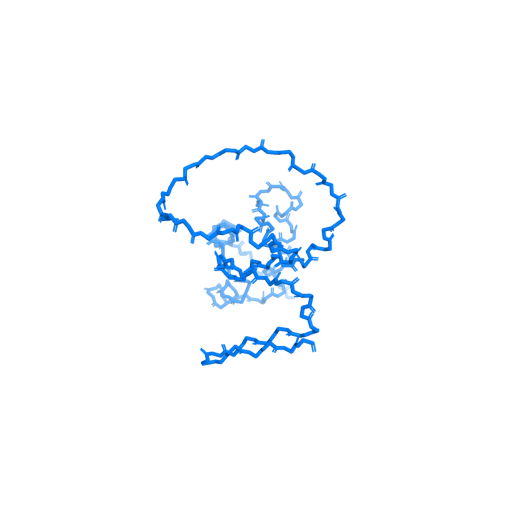1
ATOM 793 N N . LYS A 1 101 ? -13.425 -0.377 21.249 1.00 94.81 101 LYS A N 1
ATOM 794 C CA . LYS A 1 101 ? -12.444 -1.450 21.413 1.00 94.81 101 LYS A CA 1
ATOM 795 C C . LYS A 1 101 ? -11.910 -1.931 20.063 1.00 94.81 101 LYS A C 1
ATOM 797 O O . LYS A 1 101 ? -10.697 -2.079 19.915 1.00 94.81 101 LYS A O 1
ATOM 802 N N . SER A 1 102 ? -12.796 -2.115 19.083 1.00 92.88 102 SER A N 1
ATOM 803 C CA . SER A 1 102 ? -12.452 -2.503 17.707 1.00 92.88 102 SER A CA 1
ATOM 804 C C . SER A 1 102 ? -13.324 -1.776 16.691 1.00 92.88 102 SER A C 1
ATOM 806 O O . SER A 1 102 ? -14.501 -1.519 16.929 1.00 92.88 102 SER A O 1
ATOM 808 N N . ILE A 1 103 ? -12.737 -1.479 15.530 1.00 93.81 103 ILE A N 1
ATOM 809 C CA . ILE A 1 103 ? -13.451 -1.014 14.340 1.00 93.81 103 ILE A CA 1
ATOM 810 C C . ILE A 1 103 ? -13.021 -1.919 13.186 1.00 93.81 103 ILE A C 1
ATOM 812 O O . ILE A 1 103 ? -11.857 -1.888 12.782 1.00 93.81 103 ILE A O 1
ATOM 816 N N . THR A 1 104 ? -13.952 -2.709 12.660 1.00 93.94 104 THR A N 1
ATOM 817 C CA . THR A 1 104 ? -13.727 -3.607 11.522 1.00 93.94 104 THR A CA 1
ATOM 818 C C . THR A 1 104 ? -14.560 -3.146 10.337 1.00 93.94 104 THR A C 1
ATOM 820 O O . THR A 1 104 ? -15.751 -2.872 10.471 1.00 93.94 104 THR A O 1
ATOM 823 N N . ILE A 1 105 ? -13.924 -3.053 9.170 1.00 93.50 105 ILE A N 1
ATOM 824 C CA . ILE A 1 105 ? -14.523 -2.502 7.953 1.00 93.50 105 ILE A CA 1
ATOM 825 C C . ILE A 1 105 ? -14.468 -3.575 6.877 1.00 93.50 105 ILE A C 1
ATOM 827 O O . ILE A 1 105 ? -13.401 -3.876 6.339 1.00 93.50 105 ILE A O 1
ATOM 831 N N . GLY A 1 106 ? -15.622 -4.170 6.602 1.00 90.56 106 GLY A N 1
ATOM 832 C CA . GLY A 1 106 ? -15.836 -5.067 5.480 1.00 90.56 106 GLY A CA 1
ATOM 833 C C . GLY A 1 106 ? -16.272 -4.306 4.228 1.00 90.56 106 GLY A C 1
ATOM 834 O O . GLY A 1 106 ? -16.401 -3.084 4.218 1.00 90.56 106 GLY A O 1
ATOM 835 N N . ILE A 1 107 ? -16.525 -5.048 3.151 1.00 91.81 107 ILE A N 1
ATOM 836 C CA . ILE A 1 107 ? -17.034 -4.479 1.891 1.00 91.81 107 ILE A CA 1
ATOM 837 C C . ILE A 1 107 ? -18.474 -3.973 2.074 1.00 91.81 107 ILE A C 1
ATOM 839 O O . ILE A 1 107 ? -18.833 -2.932 1.533 1.00 91.81 107 ILE A O 1
ATOM 843 N N . ASN A 1 108 ? -19.269 -4.694 2.872 1.00 95.06 108 ASN A N 1
ATOM 844 C CA . ASN A 1 108 ? -20.699 -4.439 3.069 1.00 95.06 108 ASN A CA 1
ATOM 845 C C . ASN A 1 108 ? -21.080 -4.194 4.538 1.00 95.06 108 ASN A C 1
ATOM 847 O O . ASN A 1 108 ? -22.250 -3.966 4.828 1.00 95.06 108 ASN A O 1
ATOM 851 N N . GLU A 1 109 ? -20.128 -4.278 5.467 1.00 93.25 109 GLU A N 1
ATOM 852 C CA . GLU A 1 109 ? -20.401 -4.209 6.903 1.00 93.25 109 GLU A CA 1
ATOM 853 C C . GLU A 1 109 ? -19.383 -3.335 7.636 1.00 93.25 109 GLU A C 1
ATOM 855 O O . GLU A 1 109 ? -18.205 -3.276 7.278 1.00 93.25 109 GLU A O 1
ATOM 860 N N . LEU A 1 110 ? -19.859 -2.662 8.680 1.00 91.94 110 LEU A N 1
ATOM 861 C CA . LEU A 1 110 ? -19.058 -1.899 9.626 1.00 91.94 110 LEU A CA 1
ATOM 862 C C . LEU A 1 110 ? -19.382 -2.431 11.021 1.00 91.94 110 LEU A C 1
ATOM 864 O O . LEU A 1 110 ? -20.502 -2.258 11.499 1.00 91.94 110 LEU A O 1
ATOM 868 N N . ILE A 1 111 ? -18.408 -3.074 11.659 1.00 93.19 111 ILE A N 1
ATOM 869 C CA . ILE A 1 111 ? -18.554 -3.636 13.004 1.00 93.19 111 ILE A CA 1
ATOM 870 C C . ILE A 1 111 ? -17.774 -2.750 13.970 1.00 93.19 111 ILE A C 1
ATOM 872 O O . ILE A 1 111 ? -16.579 -2.508 13.778 1.00 93.19 111 ILE A O 1
ATOM 876 N N . ILE A 1 112 ? -18.465 -2.247 14.990 1.00 93.69 112 ILE A N 1
ATOM 877 C CA . ILE A 1 112 ? -17.897 -1.403 16.039 1.00 93.69 112 ILE A CA 1
ATOM 878 C C . ILE A 1 112 ? -18.157 -2.096 17.370 1.00 93.69 112 ILE A C 1
ATOM 880 O O . ILE A 1 112 ? -19.306 -2.203 17.796 1.00 93.69 112 ILE A O 1
ATOM 884 N N . ASP A 1 113 ? -17.082 -2.522 18.024 1.00 91.75 113 ASP A N 1
ATOM 885 C CA . ASP A 1 113 ? -17.146 -3.051 19.383 1.00 91.75 113 ASP A CA 1
ATOM 886 C C . ASP A 1 113 ? -16.790 -1.931 20.359 1.00 91.75 113 ASP A C 1
ATOM 888 O O . ASP A 1 113 ? -15.784 -1.238 20.165 1.00 91.75 113 ASP A O 1
ATOM 892 N N . PHE A 1 114 ? -17.590 -1.767 21.410 1.00 89.38 114 PHE A N 1
ATOM 893 C CA . PHE A 1 114 ? -17.318 -0.844 22.514 1.00 89.38 114 PHE A CA 1
ATOM 894 C C . PHE A 1 114 ? -16.669 -1.573 23.692 1.00 89.38 114 PHE A C 1
ATOM 896 O O . PHE A 1 114 ? -17.062 -2.727 23.980 1.00 89.38 114 PHE A O 1
#

Sequence (114 aa):
MGRKAISNYKLKALLTEGKTSKEIATLLNISTGSVSNYRAYLKKKREITTLKKTNKPQNISEKEIKNTTL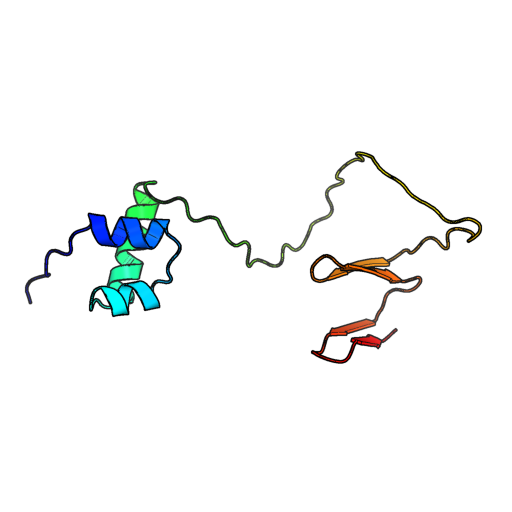LNTDSSDAKSLESKYTYIINGTQIKFMQKPKSITIGINELIIDF

Nearest PDB structures (foldseek):
  3tgn-assembly1_B  TM=6.800E-01  e=9.954E-02  Streptococcus pneumoniae D39
  3ulq-assembly1_B  TM=7.779E-01  e=3.832E-01  Bacillus subtilis
  4x6g-assembly2_E  TM=6.277E-01  e=1.789E+00  Pseudomonas aeruginosa PAO1
  2rn7-assembly1_A  TM=3.927E-01  e=2.169E+00  Shigella flexneri

Mean predicted aligned error: 19.09 Å